Protein AF-A0A6N8IYH2-F1 (afdb_monomer_lite)

pLDDT: mean 73.02, std 15.91, range [40.75, 87.44]

Sequence (65 aa):
MGKKGRGRPGITLEDVRRACRELELQGRKVGPSNVRLELGTGSFDTIQEHLRTLGYATRPRPRKK

Radius of gyration: 12.58 Å; chains: 1; bounding box: 38×21×26 Å

Structure (mmCIF, N/CA/C/O backbone):
data_AF-A0A6N8IYH2-F1
#
_entry.id   AF-A0A6N8IYH2-F1
#
loop_
_atom_site.group_PDB
_atom_site.id
_atom_site.type_symbol
_atom_site.label_atom_id
_atom_site.label_alt_id
_atom_site.label_comp_id
_atom_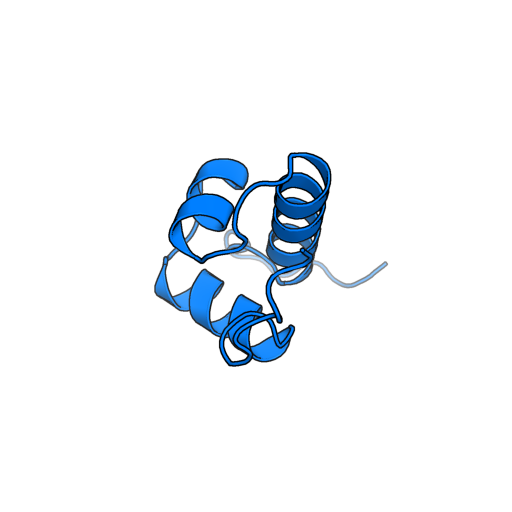site.label_asym_id
_atom_site.label_entity_id
_atom_site.label_seq_id
_atom_site.pdbx_PDB_ins_code
_atom_site.Cartn_x
_atom_site.Cartn_y
_atom_site.Cartn_z
_atom_site.occupancy
_atom_site.B_iso_or_equiv
_atom_site.auth_seq_id
_atom_site.auth_comp_id
_atom_site.auth_asym_id
_atom_site.auth_atom_id
_atom_site.pdbx_PDB_model_num
ATOM 1 N N . MET A 1 1 ? 17.993 -8.266 6.677 1.00 42.47 1 MET A N 1
ATOM 2 C CA . MET A 1 1 ? 17.996 -7.347 5.514 1.00 42.47 1 MET A CA 1
ATOM 3 C C . MET A 1 1 ? 17.683 -8.144 4.250 1.00 42.47 1 MET A C 1
ATOM 5 O O . MET A 1 1 ? 18.514 -8.929 3.812 1.00 42.47 1 MET A O 1
ATOM 9 N N . GLY A 1 2 ? 16.456 -8.036 3.731 1.00 42.81 2 GLY A N 1
ATOM 10 C CA . GLY A 1 2 ? 15.968 -8.814 2.586 1.00 42.81 2 GLY A CA 1
ATOM 11 C C . GLY A 1 2 ? 16.415 -8.244 1.235 1.00 42.81 2 GLY A C 1
ATOM 12 O O . GLY A 1 2 ? 16.028 -7.147 0.867 1.00 42.81 2 GLY A O 1
ATOM 13 N N . LYS A 1 3 ? 17.272 -9.021 0.567 1.00 46.41 3 LYS A N 1
ATOM 14 C CA . LYS A 1 3 ? 17.712 -9.089 -0.843 1.00 46.41 3 LYS A CA 1
ATOM 15 C C . LYS A 1 3 ? 17.432 -7.947 -1.848 1.00 46.41 3 LYS A C 1
ATOM 17 O O . LYS A 1 3 ? 16.304 -7.640 -2.206 1.00 46.41 3 LYS A O 1
ATOM 22 N N . LYS A 1 4 ? 18.542 -7.518 -2.473 1.00 59.41 4 LYS A N 1
ATOM 23 C CA . LYS A 1 4 ? 18.651 -6.850 -3.783 1.00 59.41 4 LYS A CA 1
ATOM 24 C C . LYS A 1 4 ? 18.192 -7.769 -4.929 1.00 59.41 4 LYS A C 1
ATOM 26 O O . LYS A 1 4 ? 18.730 -8.866 -5.077 1.00 59.41 4 LYS A O 1
ATOM 31 N N . GLY A 1 5 ? 17.313 -7.260 -5.791 1.00 40.75 5 GLY A N 1
ATOM 32 C CA . GLY A 1 5 ? 17.050 -7.741 -7.151 1.00 40.75 5 GLY A CA 1
ATOM 33 C C . GLY A 1 5 ? 17.194 -6.574 -8.134 1.00 40.75 5 GLY A C 1
ATOM 34 O O . GLY A 1 5 ? 16.792 -5.455 -7.835 1.00 40.75 5 GLY A O 1
ATOM 35 N N . ARG A 1 6 ? 17.867 -6.821 -9.259 1.00 52.97 6 ARG A N 1
ATOM 36 C CA . ARG A 1 6 ? 18.175 -5.864 -10.333 1.00 52.97 6 ARG A CA 1
ATOM 37 C C . ARG A 1 6 ? 16.941 -5.706 -11.236 1.00 52.97 6 ARG A C 1
ATOM 39 O O . ARG A 1 6 ? 16.279 -6.697 -11.516 1.00 52.97 6 ARG A O 1
ATOM 46 N N . GLY A 1 7 ? 16.681 -4.485 -11.708 1.00 44.78 7 GLY A N 1
ATOM 47 C CA . GLY A 1 7 ? 15.467 -4.090 -12.440 1.00 44.78 7 GLY A CA 1
ATOM 48 C C . GLY A 1 7 ? 14.565 -3.281 -11.512 1.00 44.78 7 GLY A C 1
ATOM 49 O O . GLY A 1 7 ? 14.234 -3.773 -10.443 1.00 44.78 7 GLY A O 1
ATOM 50 N N . ARG A 1 8 ? 14.284 -2.012 -11.858 1.00 53.09 8 ARG A N 1
ATOM 51 C CA . ARG A 1 8 ? 13.572 -1.019 -11.021 1.00 53.09 8 ARG A CA 1
ATOM 52 C C . ARG A 1 8 ? 12.522 -1.708 -10.139 1.00 53.09 8 ARG A C 1
ATOM 54 O O . ARG A 1 8 ? 11.606 -2.287 -10.722 1.00 53.09 8 ARG A O 1
ATOM 61 N N . PRO A 1 9 ? 12.646 -1.693 -8.798 1.00 54.75 9 PRO A N 1
ATOM 62 C CA . PRO A 1 9 ? 11.649 -2.344 -7.974 1.00 54.75 9 PRO A CA 1
ATOM 63 C C . PRO A 1 9 ? 10.348 -1.584 -8.212 1.00 54.75 9 PRO A C 1
ATOM 65 O O . PRO A 1 9 ? 10.211 -0.423 -7.827 1.00 54.75 9 PRO A O 1
ATOM 68 N N . GLY A 1 10 ? 9.424 -2.214 -8.938 1.00 69.31 10 GLY A N 1
ATOM 69 C CA . GLY A 1 10 ? 8.031 -1.808 -8.898 1.00 69.31 10 GLY A CA 1
ATOM 70 C C . GLY A 1 10 ? 7.601 -1.756 -7.435 1.00 69.31 10 GLY A C 1
ATOM 71 O O . GLY A 1 10 ? 8.197 -2.438 -6.598 1.00 69.31 10 GLY A O 1
ATOM 72 N N . ILE A 1 11 ? 6.622 -0.899 -7.145 1.00 77.00 11 ILE A N 1
ATOM 73 C CA . ILE A 1 11 ? 6.033 -0.719 -5.814 1.00 77.00 11 ILE A CA 1
ATOM 74 C C . ILE A 1 11 ? 6.056 -2.021 -5.016 1.00 77.00 11 ILE A C 1
ATOM 76 O O . ILE A 1 11 ? 5.558 -3.039 -5.492 1.00 77.00 11 ILE A O 1
ATOM 80 N N . THR A 1 12 ? 6.631 -1.981 -3.816 1.00 82.31 12 THR A N 1
ATOM 81 C CA . THR A 1 12 ? 6.681 -3.162 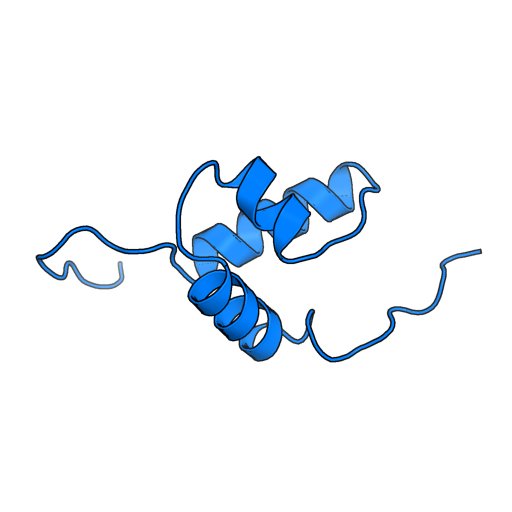-2.958 1.00 82.31 12 THR A CA 1
ATOM 82 C C . THR A 1 12 ? 5.441 -3.251 -2.072 1.00 82.31 12 THR A C 1
ATOM 84 O O . THR A 1 12 ? 4.751 -2.264 -1.808 1.00 82.31 12 THR A O 1
ATOM 87 N N . LEU A 1 13 ? 5.174 -4.445 -1.541 1.00 82.56 13 LEU A N 1
ATOM 88 C CA . LEU A 1 13 ? 4.149 -4.647 -0.513 1.00 82.56 13 LEU A CA 1
ATOM 89 C C . LEU A 1 13 ? 4.361 -3.756 0.722 1.00 82.56 13 LEU A C 1
ATOM 91 O O . LEU A 1 13 ? 3.385 -3.316 1.329 1.00 82.56 13 LEU A O 1
ATOM 95 N N . GLU A 1 14 ? 5.614 -3.485 1.096 1.00 83.81 14 GLU A N 1
ATOM 96 C CA . GLU A 1 14 ? 5.935 -2.624 2.238 1.00 83.81 14 GLU A CA 1
ATOM 97 C C . GLU A 1 14 ? 5.625 -1.154 1.948 1.00 83.81 14 GLU A C 1
ATOM 99 O O . GLU A 1 14 ? 5.046 -0.486 2.808 1.00 83.81 14 GLU A O 1
ATOM 104 N N . ASP A 1 15 ? 5.906 -0.682 0.728 1.00 84.38 15 ASP A N 1
ATOM 105 C CA . ASP A 1 15 ? 5.505 0.653 0.269 1.00 84.38 15 ASP A CA 1
ATOM 106 C C . ASP A 1 15 ? 3.979 0.815 0.354 1.00 84.38 15 ASP A C 1
ATOM 108 O O . ASP A 1 15 ? 3.477 1.737 0.999 1.00 84.38 15 ASP A O 1
ATOM 112 N N . VAL A 1 16 ? 3.220 -0.142 -0.198 1.00 84.69 16 VAL A N 1
ATOM 113 C CA . VAL A 1 16 ? 1.743 -0.154 -0.133 1.00 84.69 16 VAL A CA 1
ATOM 114 C C . VAL A 1 16 ? 1.243 -0.166 1.307 1.00 84.69 16 VAL A C 1
ATOM 116 O O . VAL A 1 16 ? 0.301 0.553 1.644 1.00 84.69 16 VAL A O 1
ATOM 119 N N . ARG A 1 17 ? 1.876 -0.950 2.185 1.00 85.62 17 ARG A N 1
ATOM 120 C CA . ARG A 1 17 ? 1.517 -1.015 3.605 1.00 85.62 17 ARG A CA 1
ATOM 121 C C . ARG A 1 17 ? 1.780 0.310 4.322 1.00 85.62 17 ARG A C 1
ATOM 123 O O . ARG A 1 17 ? 0.967 0.703 5.160 1.00 85.62 17 ARG A O 1
ATOM 130 N N . ARG A 1 18 ? 2.887 0.988 4.014 1.00 87.44 18 ARG A N 1
ATOM 131 C CA . ARG A 1 18 ? 3.233 2.287 4.599 1.00 87.44 18 ARG A CA 1
ATOM 132 C C . ARG A 1 18 ? 2.246 3.365 4.163 1.00 87.44 18 ARG A C 1
ATOM 134 O O . ARG A 1 18 ? 1.628 3.977 5.028 1.00 87.44 18 ARG A O 1
ATOM 141 N N . ALA A 1 19 ? 2.007 3.491 2.860 1.00 87.06 19 ALA A N 1
ATOM 142 C CA . ALA A 1 19 ? 1.026 4.424 2.309 1.00 87.06 19 ALA A CA 1
ATOM 143 C C . ALA A 1 19 ? -0.381 4.168 2.863 1.00 87.06 19 ALA A C 1
ATOM 145 O O . ALA A 1 19 ? -1.100 5.088 3.235 1.00 87.06 19 ALA A O 1
ATOM 146 N N . CYS A 1 20 ? -0.771 2.900 2.997 1.00 84.81 20 CYS A N 1
ATOM 147 C CA . CYS A 1 20 ? -2.024 2.539 3.644 1.00 84.81 20 CYS A CA 1
ATOM 148 C C . CYS A 1 20 ? -2.110 3.064 5.086 1.00 84.81 20 CYS A C 1
ATOM 150 O O . CYS A 1 20 ? -3.117 3.658 5.465 1.00 84.81 20 CYS A O 1
ATOM 152 N N . ARG A 1 21 ? -1.054 2.876 5.882 1.00 86.69 21 ARG A N 1
ATOM 153 C CA . ARG A 1 21 ? -1.010 3.342 7.271 1.00 86.69 21 ARG A CA 1
ATOM 154 C C . ARG A 1 21 ? -1.053 4.867 7.359 1.00 86.69 21 ARG A C 1
ATOM 156 O O . ARG A 1 21 ? -1.730 5.389 8.238 1.00 86.69 21 ARG A O 1
ATOM 163 N N . GLU A 1 22 ? -0.377 5.572 6.456 1.00 87.44 22 GLU A N 1
ATOM 164 C CA . GLU A 1 22 ? -0.434 7.037 6.372 1.00 87.44 22 GLU A CA 1
ATOM 165 C C . GLU A 1 22 ? -1.845 7.520 6.013 1.00 87.44 22 GLU A C 1
ATOM 167 O O . GLU A 1 22 ? -2.375 8.396 6.692 1.00 87.44 22 GLU A O 1
ATOM 172 N N . LEU A 1 23 ? -2.523 6.873 5.059 1.00 85.81 23 LEU A N 1
ATOM 173 C CA . LEU A 1 23 ? -3.927 7.167 4.749 1.00 85.81 23 LEU A CA 1
ATOM 174 C C . LEU A 1 23 ? -4.853 6.924 5.944 1.00 85.81 23 LEU A C 1
ATOM 176 O O . LEU A 1 23 ? -5.734 7.742 6.200 1.00 85.81 23 LEU A O 1
ATOM 180 N N . GLU A 1 24 ? -4.654 5.836 6.692 1.00 85.06 24 GLU A N 1
ATOM 181 C CA . GLU A 1 24 ? -5.421 5.564 7.912 1.00 85.06 24 GLU A CA 1
ATOM 182 C C . GLU A 1 24 ? -5.191 6.629 8.989 1.00 85.06 24 GLU A C 1
ATOM 184 O O . GLU A 1 24 ? -6.153 7.077 9.609 1.00 85.06 24 GLU A O 1
ATOM 189 N N . LEU A 1 25 ? -3.940 7.059 9.187 1.00 86.50 25 LEU A N 1
ATOM 190 C CA . LEU A 1 25 ? -3.584 8.121 10.134 1.00 86.50 25 LEU A CA 1
ATOM 191 C C . LEU A 1 25 ? -4.168 9.477 9.724 1.00 86.50 25 LEU A C 1
ATOM 193 O O . LEU A 1 25 ? -4.611 10.235 10.581 1.00 86.50 25 LEU A O 1
ATOM 197 N N . GLN A 1 26 ? -4.231 9.760 8.422 1.00 83.06 26 GLN A N 1
ATOM 198 C CA . GLN A 1 26 ? -4.882 10.951 7.871 1.00 83.06 26 GLN A CA 1
ATOM 199 C C . GLN A 1 26 ? -6.423 10.861 7.898 1.00 83.06 26 GLN A C 1
ATOM 201 O O . GLN A 1 26 ? -7.097 11.808 7.496 1.00 83.06 26 GLN A O 1
ATOM 206 N N . GLY A 1 27 ? -7.006 9.725 8.306 1.00 83.94 27 GLY A N 1
ATOM 207 C CA . GLY A 1 27 ? -8.455 9.493 8.262 1.00 83.94 27 GLY A CA 1
ATOM 208 C C . GLY A 1 27 ? -9.019 9.364 6.841 1.00 83.94 27 GLY A C 1
ATOM 209 O O . GLY A 1 27 ? -10.226 9.488 6.628 1.00 83.94 27 GLY A O 1
ATOM 210 N N . ARG A 1 28 ? -8.162 9.125 5.842 1.00 80.12 28 ARG A N 1
ATOM 211 C CA . ARG A 1 28 ? -8.539 8.986 4.432 1.00 80.12 28 ARG A CA 1
ATOM 212 C C . ARG A 1 28 ? -8.840 7.526 4.106 1.00 80.12 28 ARG A C 1
ATOM 214 O O . ARG A 1 28 ? -8.323 6.589 4.711 1.00 80.12 28 ARG A O 1
ATOM 221 N N . LYS A 1 29 ? -9.697 7.309 3.105 1.00 80.81 29 LYS A N 1
ATOM 222 C CA . LYS A 1 29 ? -10.057 5.955 2.668 1.00 80.81 29 LYS A CA 1
ATOM 223 C C . LYS A 1 29 ? -8.842 5.268 2.044 1.00 80.81 29 LYS A C 1
ATOM 225 O O . LYS A 1 29 ? -8.307 5.752 1.049 1.00 80.81 29 LYS A O 1
ATOM 230 N N . VAL A 1 30 ? -8.460 4.109 2.572 1.00 81.62 30 VAL A N 1
ATOM 231 C CA . VAL A 1 30 ? -7.469 3.242 1.930 1.00 81.62 30 VAL A CA 1
ATOM 232 C C . VAL A 1 30 ? -8.092 2.654 0.670 1.00 81.62 30 VAL A C 1
ATOM 234 O O . VAL A 1 30 ? -9.077 1.918 0.728 1.00 81.62 30 VAL A O 1
ATOM 237 N N . GLY A 1 31 ? -7.521 2.989 -0.478 1.00 82.25 31 GLY A N 1
ATOM 238 C CA . GLY A 1 31 ? -7.932 2.457 -1.768 1.00 82.25 31 GLY A CA 1
ATOM 239 C C . GLY A 1 31 ? -6.794 2.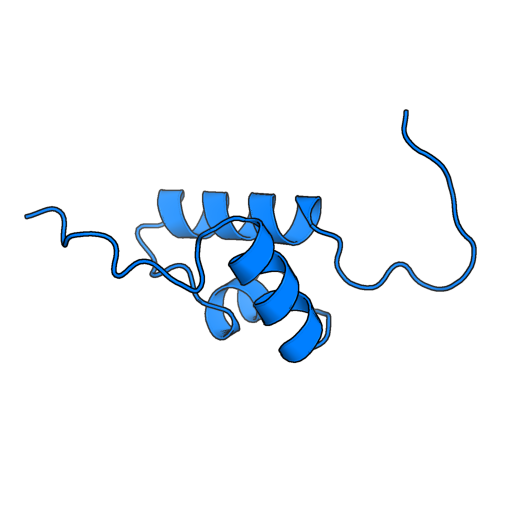571 -2.774 1.00 82.25 31 GLY A C 1
ATOM 240 O O . GLY A 1 31 ? -5.894 3.385 -2.567 1.00 82.25 31 GLY A O 1
ATOM 241 N N . PRO A 1 32 ? -6.831 1.794 -3.865 1.00 82.94 32 PRO A N 1
ATOM 242 C CA . PRO A 1 32 ? -5.735 1.732 -4.829 1.00 82.94 32 PRO A CA 1
ATOM 243 C C . PRO A 1 32 ? -5.389 3.107 -5.412 1.00 82.94 32 PRO A C 1
ATOM 245 O O . PRO A 1 32 ? -4.215 3.428 -5.544 1.00 82.94 32 PRO A O 1
ATOM 248 N N . SER A 1 33 ? -6.382 3.967 -5.656 1.00 83.88 33 SER A N 1
ATOM 249 C CA . SER A 1 33 ? -6.153 5.338 -6.130 1.00 83.88 33 SER A CA 1
ATOM 250 C C . SER A 1 33 ? -5.444 6.219 -5.098 1.00 83.88 33 SER A C 1
ATOM 252 O O . SER A 1 33 ? -4.500 6.916 -5.444 1.00 83.88 33 SER A O 1
ATOM 254 N N . ASN A 1 34 ? -5.854 6.167 -3.828 1.00 84.50 34 ASN A N 1
ATOM 255 C CA . ASN A 1 34 ? -5.243 6.982 -2.772 1.00 84.50 34 ASN A CA 1
ATOM 256 C C . ASN A 1 34 ? -3.849 6.483 -2.408 1.00 84.50 34 ASN A C 1
ATOM 258 O O . ASN A 1 34 ? -2.957 7.284 -2.169 1.00 84.50 34 ASN A O 1
ATOM 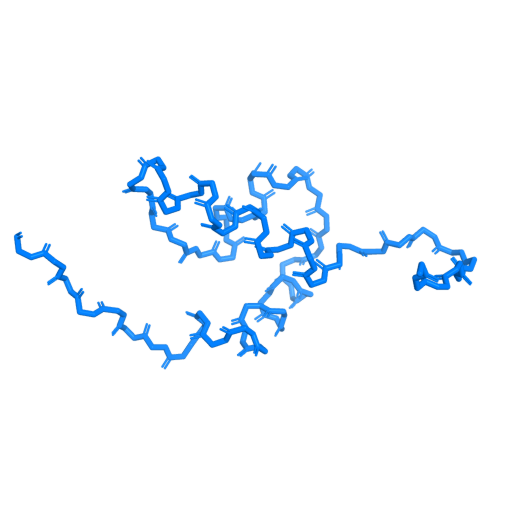262 N N . VAL A 1 35 ? -3.653 5.166 -2.410 1.00 84.44 35 VAL A N 1
ATOM 263 C CA . VAL A 1 35 ? -2.336 4.569 -2.192 1.00 84.44 35 VAL A CA 1
ATOM 264 C C . VAL A 1 35 ? -1.403 4.919 -3.344 1.00 84.44 35 VAL A C 1
ATOM 266 O O . VAL A 1 35 ? -0.251 5.249 -3.111 1.00 84.44 35 VAL A O 1
ATOM 269 N N . ARG A 1 36 ? -1.904 4.940 -4.583 1.00 84.88 36 ARG A N 1
ATOM 270 C CA . ARG A 1 36 ? -1.136 5.422 -5.733 1.00 84.88 36 ARG A CA 1
ATOM 271 C C . ARG A 1 36 ? -0.788 6.907 -5.628 1.00 84.88 36 ARG A C 1
ATOM 273 O O . ARG A 1 36 ? 0.310 7.280 -6.019 1.00 84.88 36 ARG A O 1
ATOM 280 N N . LEU A 1 37 ? -1.700 7.738 -5.118 1.00 86.44 37 LEU A N 1
ATOM 281 C CA . LEU A 1 37 ? -1.431 9.159 -4.871 1.00 86.44 37 LEU A CA 1
ATOM 282 C C . LEU A 1 37 ? -0.355 9.353 -3.797 1.00 86.44 37 LEU A C 1
ATOM 284 O O . LEU A 1 37 ? 0.557 10.138 -4.016 1.00 86.44 37 LEU A O 1
ATOM 288 N N . GLU A 1 38 ? -0.431 8.612 -2.690 1.00 84.38 38 GLU A N 1
ATOM 289 C CA . GLU A 1 38 ? 0.588 8.632 -1.627 1.00 84.38 38 GLU A CA 1
ATOM 290 C C . GLU A 1 38 ? 1.947 8.129 -2.113 1.00 84.38 38 GLU A C 1
ATOM 292 O O . GLU A 1 38 ? 2.980 8.717 -1.816 1.00 84.38 38 GLU A O 1
ATOM 297 N N . LEU A 1 39 ? 1.961 7.047 -2.891 1.00 82.06 39 LEU A N 1
ATOM 298 C CA . LEU A 1 39 ? 3.201 6.471 -3.405 1.00 82.06 39 LEU A CA 1
ATOM 299 C C . LEU A 1 39 ? 3.777 7.254 -4.588 1.00 82.06 39 LEU A C 1
ATOM 301 O O . LEU A 1 39 ? 4.952 7.094 -4.907 1.00 82.06 39 LEU A O 1
ATOM 305 N N . GLY A 1 40 ? 2.964 8.057 -5.278 1.00 80.44 40 GLY A N 1
ATOM 306 C CA . GLY A 1 40 ? 3.351 8.841 -6.456 1.00 80.44 40 GLY A CA 1
ATOM 307 C C . GLY A 1 40 ? 3.797 8.013 -7.670 1.00 80.44 40 GLY A C 1
ATOM 308 O O . GLY A 1 40 ? 4.178 8.574 -8.695 1.00 80.44 40 GLY A O 1
ATOM 309 N N . THR A 1 41 ? 3.772 6.681 -7.584 1.00 75.50 41 THR A N 1
ATOM 310 C CA . THR A 1 41 ? 4.334 5.775 -8.591 1.00 75.50 41 THR A CA 1
ATOM 311 C C . THR A 1 41 ? 3.574 4.447 -8.657 1.00 75.50 41 THR A C 1
ATOM 313 O O . THR A 1 41 ? 2.590 4.241 -7.953 1.00 75.50 41 THR A O 1
ATOM 316 N N . GLY A 1 42 ? 4.015 3.575 -9.564 1.00 71.25 42 GLY A N 1
ATOM 317 C CA . GLY A 1 42 ? 3.567 2.202 -9.778 1.00 71.25 42 GLY A CA 1
ATOM 318 C C . GLY A 1 42 ? 2.184 2.005 -10.402 1.00 71.25 42 GLY A C 1
ATOM 319 O O . GLY A 1 42 ? 1.361 2.914 -10.558 1.00 71.25 42 GLY A O 1
ATOM 320 N N . SER A 1 43 ? 1.982 0.768 -10.846 1.00 79.38 43 SER A N 1
ATOM 321 C CA . SER A 1 43 ? 0.805 0.349 -11.597 1.00 79.38 43 SER A CA 1
ATOM 322 C C . SER A 1 43 ? -0.377 0.118 -10.669 1.00 79.38 43 SER A C 1
ATOM 324 O O . SER A 1 43 ? -0.244 -0.490 -9.607 1.00 79.38 43 SER A O 1
ATOM 326 N N . PHE A 1 44 ? -1.554 0.566 -11.107 1.00 81.06 44 PHE A N 1
ATOM 327 C CA . PHE A 1 44 ? -2.812 0.342 -10.394 1.00 81.06 44 PHE A CA 1
ATOM 328 C C . PHE A 1 44 ? -3.037 -1.145 -10.091 1.00 81.06 44 PHE A C 1
ATOM 330 O O . PHE A 1 44 ? -3.410 -1.484 -8.974 1.00 81.06 44 PHE A O 1
ATOM 337 N N . ASP A 1 45 ? -2.738 -2.008 -11.062 1.00 82.88 45 ASP A N 1
ATOM 338 C CA . ASP A 1 45 ? -2.887 -3.459 -10.957 1.00 82.88 45 ASP A CA 1
ATOM 339 C C . ASP A 1 45 ? -1.995 -4.054 -9.852 1.00 82.88 45 ASP A C 1
ATOM 341 O O . ASP A 1 45 ? -2.484 -4.720 -8.945 1.00 82.88 45 ASP A O 1
ATOM 345 N N . THR A 1 46 ? -0.712 -3.674 -9.817 1.00 84.31 46 THR A N 1
ATOM 346 C CA . THR A 1 46 ? 0.233 -4.074 -8.759 1.00 84.31 46 THR A CA 1
ATOM 347 C C . THR A 1 46 ? -0.214 -3.596 -7.377 1.00 84.31 46 THR A C 1
ATOM 349 O O . THR A 1 46 ? -0.182 -4.353 -6.410 1.00 84.31 46 THR A O 1
ATOM 352 N N . ILE A 1 47 ? -0.678 -2.347 -7.267 1.00 83.69 47 ILE A N 1
ATOM 353 C CA . ILE A 1 47 ? -1.200 -1.810 -6.003 1.00 83.69 47 ILE A CA 1
ATOM 354 C C . ILE A 1 47 ? -2.451 -2.582 -5.578 1.00 83.69 47 ILE A C 1
ATOM 356 O O . ILE A 1 47 ? -2.603 -2.901 -4.401 1.00 83.69 47 ILE A O 1
ATOM 360 N N . GLN A 1 48 ? -3.348 -2.894 -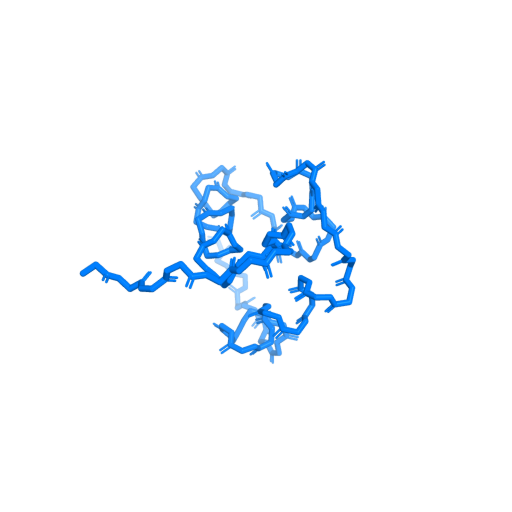6.512 1.00 84.38 48 GLN A N 1
ATOM 361 C CA . GLN A 1 48 ? -4.562 -3.648 -6.232 1.00 84.38 48 GLN A CA 1
ATOM 362 C C . GLN A 1 48 ? -4.245 -5.074 -5.772 1.00 84.38 48 GLN A C 1
ATOM 364 O O . GLN A 1 48 ? -4.825 -5.530 -4.784 1.00 84.38 48 GLN A O 1
ATOM 369 N N . GLU A 1 49 ? -3.301 -5.749 -6.425 1.00 83.44 49 GLU A N 1
ATOM 370 C CA . GLU A 1 49 ? -2.814 -7.068 -6.024 1.00 83.44 49 GLU A CA 1
ATOM 371 C C . GLU A 1 49 ? -2.210 -7.026 -4.615 1.00 83.44 49 GLU A C 1
ATOM 373 O O . GLU A 1 49 ? -2.593 -7.805 -3.743 1.00 83.44 49 GLU A O 1
ATOM 378 N N . HIS A 1 50 ? -1.343 -6.053 -4.336 1.00 85.06 50 HIS A N 1
ATOM 379 C CA . HIS A 1 50 ? -0.743 -5.878 -3.015 1.00 85.06 50 HIS A CA 1
ATOM 380 C C . HIS A 1 50 ? -1.773 -5.536 -1.934 1.00 85.06 50 HIS A C 1
ATOM 382 O O . HIS A 1 50 ? -1.729 -6.094 -0.839 1.00 85.06 50 HIS A O 1
ATOM 388 N N . LEU A 1 51 ? -2.753 -4.681 -2.232 1.00 83.19 51 LEU A N 1
ATOM 389 C CA . LEU A 1 51 ? -3.858 -4.388 -1.319 1.00 83.19 51 LEU A CA 1
ATOM 390 C C . LEU A 1 51 ? -4.736 -5.614 -1.067 1.00 83.19 51 LEU A C 1
ATOM 392 O O . LEU A 1 51 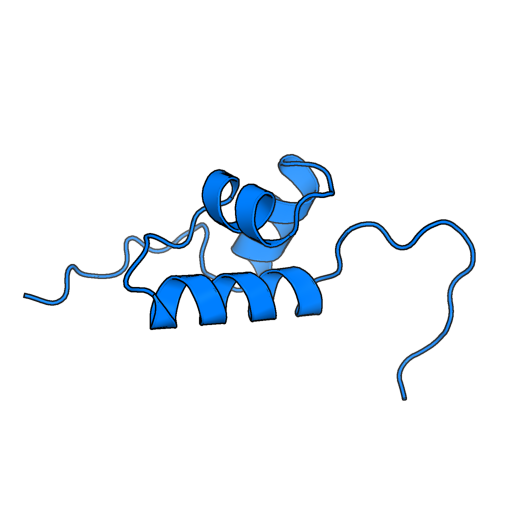? -5.254 -5.770 0.040 1.00 83.19 51 LEU A O 1
ATOM 396 N N . ARG A 1 52 ? -4.909 -6.490 -2.060 1.00 83.31 52 ARG A N 1
ATOM 397 C CA . ARG A 1 52 ? -5.620 -7.761 -1.897 1.00 83.31 52 ARG A CA 1
ATOM 398 C C . ARG A 1 52 ? -4.845 -8.712 -0.994 1.00 83.31 52 ARG A C 1
ATOM 400 O O . ARG A 1 52 ? -5.437 -9.243 -0.060 1.00 83.31 52 ARG A O 1
ATOM 407 N N . THR A 1 53 ? -3.537 -8.837 -1.199 1.00 83.38 53 THR A N 1
ATOM 408 C CA . THR A 1 53 ? -2.634 -9.627 -0.345 1.00 83.38 53 THR A CA 1
ATOM 409 C C . THR A 1 53 ? -2.620 -9.128 1.099 1.00 83.38 53 THR A C 1
ATOM 411 O O . THR A 1 53 ? -2.619 -9.920 2.035 1.00 83.38 53 THR A O 1
ATOM 414 N N . LEU A 1 54 ? -2.676 -7.812 1.301 1.00 78.75 54 LEU A N 1
ATOM 415 C CA . LEU A 1 54 ? -2.746 -7.193 2.626 1.00 78.75 54 LEU A CA 1
ATOM 416 C C . LEU A 1 54 ? -4.157 -7.223 3.252 1.00 78.75 54 LEU A C 1
ATOM 418 O O . LEU A 1 54 ? -4.334 -6.770 4.382 1.00 78.75 54 LEU A O 1
ATOM 422 N N . GLY A 1 55 ? -5.170 -7.728 2.540 1.00 77.00 55 GLY A N 1
ATOM 423 C CA . GLY A 1 55 ? -6.549 -7.822 3.031 1.00 77.00 55 GLY A CA 1
ATOM 424 C C . GLY A 1 55 ? -7.332 -6.502 3.026 1.00 77.00 55 GLY A C 1
ATOM 425 O O . GLY A 1 55 ? -8.428 -6.437 3.583 1.00 77.00 55 GLY A O 1
ATOM 426 N N . TYR A 1 56 ? -6.813 -5.454 2.380 1.00 70.81 56 TYR A N 1
ATOM 427 C CA . TYR A 1 56 ? -7.510 -4.175 2.209 1.00 70.81 56 TYR A CA 1
ATOM 428 C C . TYR A 1 56 ? -8.514 -4.197 1.051 1.00 70.81 56 TYR A C 1
ATOM 430 O O . TYR A 1 56 ? -9.524 -3.500 1.114 1.00 70.81 56 TYR A O 1
ATOM 438 N N . ALA A 1 57 ? -8.273 -4.997 0.005 1.00 63.81 57 ALA A N 1
ATOM 439 C CA . ALA A 1 57 ? -9.104 -4.983 -1.204 1.00 63.81 57 ALA A CA 1
ATOM 440 C C . ALA A 1 57 ? -10.380 -5.850 -1.137 1.00 63.81 57 ALA A C 1
ATOM 442 O O . ALA A 1 57 ? -11.161 -5.826 -2.083 1.00 63.81 57 ALA A O 1
ATOM 443 N N . THR A 1 58 ? -10.632 -6.605 -0.057 1.00 52.47 58 THR A N 1
ATOM 444 C CA . THR A 1 58 ? -11.806 -7.511 0.017 1.00 52.47 58 THR A CA 1
ATOM 445 C C . THR A 1 58 ? -12.651 -7.379 1.277 1.00 52.47 58 THR A C 1
ATOM 447 O O . THR A 1 58 ? -13.530 -8.205 1.520 1.00 52.47 58 THR A O 1
ATOM 450 N N . ARG A 1 59 ? -12.449 -6.333 2.079 1.00 44.78 59 ARG A N 1
ATOM 451 C CA . ARG A 1 59 ? -13.287 -6.117 3.255 1.00 44.78 59 ARG A CA 1
ATOM 452 C C . ARG A 1 59 ? -13.873 -4.716 3.204 1.00 44.78 59 ARG A C 1
ATOM 454 O O . ARG A 1 59 ? -13.107 -3.756 3.302 1.00 44.78 59 ARG A O 1
ATOM 461 N N . PRO A 1 60 ? -15.206 -4.548 3.084 1.00 45.25 60 PRO A N 1
ATOM 462 C CA . PRO A 1 60 ? -15.808 -3.305 3.526 1.00 45.25 60 PRO A CA 1
ATOM 463 C C . PRO A 1 60 ? -15.432 -3.182 5.002 1.00 45.25 60 PRO A C 1
ATOM 465 O O . PRO A 1 60 ? -15.939 -3.921 5.846 1.00 45.25 60 PRO A O 1
ATOM 468 N N . ARG A 1 61 ? -14.457 -2.328 5.329 1.00 47.44 61 ARG A N 1
ATOM 469 C CA . ARG A 1 61 ? -14.216 -2.013 6.733 1.00 47.44 61 ARG A CA 1
ATOM 470 C C . ARG A 1 61 ? -15.519 -1.423 7.276 1.00 47.44 61 ARG A C 1
ATOM 472 O O . ARG A 1 61 ? -16.091 -0.547 6.617 1.00 47.44 61 ARG A O 1
ATOM 479 N N . PRO A 1 62 ? -16.012 -1.900 8.431 1.00 45.22 62 PRO A N 1
ATOM 480 C CA . PRO A 1 62 ? -17.178 -1.307 9.050 1.00 45.22 62 PRO A CA 1
ATOM 481 C C . PRO A 1 62 ? -16.858 0.159 9.322 1.00 45.22 62 PRO A C 1
ATOM 483 O O . PRO A 1 62 ? -15.802 0.494 9.864 1.00 45.22 62 PRO A O 1
ATOM 486 N N . ARG A 1 63 ? -17.772 1.023 8.881 1.00 46.38 63 ARG A N 1
ATOM 487 C CA . ARG A 1 63 ? -17.833 2.433 9.251 1.00 46.38 63 ARG A CA 1
ATOM 488 C C . ARG A 1 63 ? -17.623 2.524 10.764 1.00 46.38 63 ARG A C 1
ATOM 490 O O . ARG A 1 63 ? -18.460 2.023 11.513 1.00 46.38 63 ARG A O 1
ATOM 497 N N . LYS A 1 64 ? -16.514 3.113 11.221 1.00 46.06 64 LYS A N 1
ATOM 498 C CA . LYS A 1 64 ? -16.480 3.609 12.597 1.00 46.06 64 LYS A CA 1
ATOM 499 C C . LYS A 1 64 ? -17.427 4.810 12.643 1.00 46.06 64 LYS A C 1
ATOM 501 O O . LYS A 1 64 ? -17.281 5.726 11.836 1.00 46.06 64 LYS A O 1
ATOM 506 N N . LYS A 1 65 ? -18.445 4.654 13.488 1.00 43.69 65 LYS A N 1
ATOM 507 C CA . LYS A 1 65 ? -19.491 5.608 13.856 1.00 43.69 65 LYS A CA 1
ATOM 508 C C . LYS A 1 65 ? -18.893 6.864 14.475 1.00 43.69 65 LYS A C 1
ATOM 510 O O . LYS A 1 65 ? -17.876 6.707 15.188 1.00 43.69 65 LYS A O 1
#

InterPro domains:
  IPR021104 KfrA, N-terminal DNA-binding domain [PF11740] (13-62)

Foldseek 3Di:
DDDDDDDPDAQDLVLLVVQQVVCVVVVHQNDLVSSCVSSVDHDSVVSLVSCVVVVNNPDPDPPPD

Secondary structure (DSSP, 8-state):
-----SS-----HHHHHHHHHHHHHTTPPP-HHHHHHHH--S-HHHHHHHHHHTTSSS-------

Organism: NCBI:txid2682844